Protein AF-A0A3C1BVG2-F1 (afdb_monomer_lite)

pLDDT: mean 89.49, std 12.77, range [43.81, 98.56]

Sequence (83 aa):
GELPHTHVPEEGATPLNELLALMKYLVSHNDAHAQEVANLAGDLLSAGKNVAYDEIMDAVADFDSVNAKLAAILNQLSTEDDL

Radius of gyration: 16.85 Å; chains: 1; bounding box: 36×26×48 Å

Structure (mmCIF, N/CA/C/O backbone):
data_AF-A0A3C1BVG2-F1
#
_entry.id   AF-A0A3C1BVG2-F1
#
loop_
_atom_site.group_PDB
_atom_site.id
_atom_site.type_symbol
_atom_site.label_atom_id
_atom_site.label_alt_id
_atom_site.label_comp_id
_atom_site.label_asym_id
_atom_site.label_entity_id
_atom_site.label_seq_id
_atom_site.pdbx_PDB_ins_code
_atom_site.Cartn_x
_atom_site.Cartn_y
_atom_site.Cartn_z
_atom_site.occupancy
_atom_site.B_iso_or_equiv
_atom_site.auth_seq_id
_atom_site.auth_comp_id
_atom_site.auth_asym_id
_atom_site.auth_atom_id
_atom_site.pdbx_PDB_model_num
ATOM 1 N N . GLY A 1 1 ? -4.052 9.423 -8.138 1.00 53.97 1 GLY A N 1
ATOM 2 C CA . GLY A 1 1 ? -3.828 10.562 -7.235 1.00 53.97 1 GLY A CA 1
ATOM 3 C C . GLY A 1 1 ? -4.964 10.605 -6.254 1.00 53.97 1 GLY A C 1
ATOM 4 O O . GLY A 1 1 ? -5.935 11.314 -6.502 1.00 53.97 1 GLY A O 1
ATOM 5 N N . GLU A 1 2 ? -4.882 9.775 -5.218 1.00 59.09 2 GLU A N 1
ATOM 6 C CA . GLU A 1 2 ? -5.919 9.685 -4.194 1.00 59.09 2 GLU A CA 1
ATOM 7 C C . GLU A 1 2 ? -6.138 11.020 -3.476 1.00 59.09 2 GLU A C 1
ATOM 9 O O . GLU A 1 2 ? -5.220 11.818 -3.273 1.00 59.09 2 GLU A O 1
ATOM 14 N N . LEU A 1 3 ? -7.398 11.275 -3.123 1.00 67.00 3 LEU A N 1
ATOM 15 C CA . LEU A 1 3 ? -7.777 12.409 -2.290 1.00 67.00 3 LEU A CA 1
ATOM 16 C C . LEU A 1 3 ? -7.230 12.207 -0.870 1.00 67.00 3 LEU A C 1
ATOM 18 O O . LEU A 1 3 ? -7.175 11.067 -0.418 1.00 67.00 3 LEU A O 1
ATOM 22 N N . PRO A 1 4 ? -6.906 13.285 -0.132 1.00 64.56 4 PRO A N 1
ATOM 23 C CA . PRO A 1 4 ? -6.541 13.179 1.273 1.00 64.56 4 PRO A CA 1
ATOM 24 C C . PRO A 1 4 ? -7.629 12.436 2.049 1.00 64.56 4 PRO A C 1
ATOM 26 O O . PRO A 1 4 ? -8.777 12.878 2.116 1.00 64.56 4 PRO A O 1
ATOM 29 N N . HIS A 1 5 ? -7.263 11.309 2.639 1.00 67.19 5 HIS A N 1
ATOM 30 C CA . HIS A 1 5 ? -8.174 10.495 3.435 1.00 67.19 5 HIS A CA 1
ATOM 31 C C . HIS A 1 5 ? -8.220 11.086 4.837 1.00 67.19 5 HIS A C 1
ATOM 33 O O . HIS A 1 5 ? -7.289 10.965 5.635 1.00 67.19 5 HIS A O 1
ATOM 39 N N . THR A 1 6 ? -9.312 11.779 5.129 1.00 69.94 6 THR A N 1
ATOM 40 C CA . THR A 1 6 ? -9.627 12.220 6.482 1.00 69.94 6 THR A CA 1
ATOM 41 C C . THR A 1 6 ? -10.388 11.105 7.179 1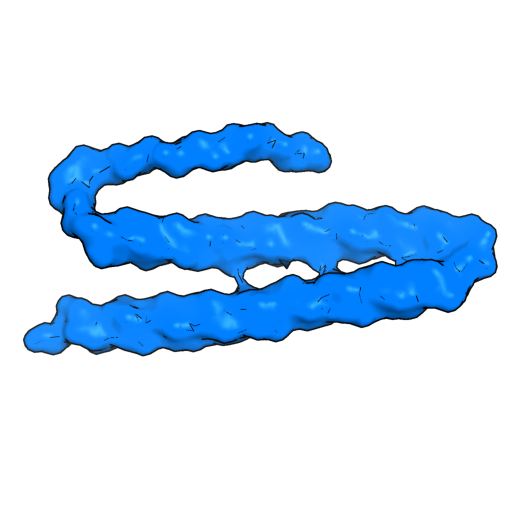.00 69.94 6 THR A C 1
ATOM 43 O O . THR A 1 6 ? -11.558 10.871 6.876 1.00 69.94 6 THR A O 1
ATOM 46 N N . HIS A 1 7 ? -9.728 10.420 8.108 1.00 78.94 7 HIS A N 1
ATOM 47 C CA . HIS A 1 7 ? -10.406 9.507 9.017 1.00 78.94 7 HIS A CA 1
ATOM 48 C C . HIS A 1 7 ? -11.166 10.320 10.072 1.00 78.94 7 HIS A C 1
ATOM 50 O O . HIS A 1 7 ? -10.562 11.096 10.818 1.00 78.94 7 HIS A O 1
ATOM 56 N N . VAL A 1 8 ? -12.485 10.150 10.127 1.00 83.19 8 VAL A N 1
ATOM 57 C CA . VAL A 1 8 ? -13.332 10.716 11.181 1.00 83.19 8 VAL A CA 1
ATOM 58 C C . VAL A 1 8 ? -13.584 9.607 12.202 1.00 83.19 8 VAL A C 1
ATOM 60 O O . VAL A 1 8 ? -14.160 8.597 11.804 1.00 83.19 8 VAL A O 1
ATOM 63 N N . PRO A 1 9 ? -13.158 9.774 13.469 1.00 83.31 9 PRO A N 1
ATOM 64 C CA . PRO A 1 9 ? -13.447 8.813 14.529 1.00 83.31 9 PRO A CA 1
ATOM 65 C C . PRO A 1 9 ? -14.945 8.521 14.643 1.00 83.31 9 PRO A C 1
ATOM 67 O O . PRO A 1 9 ? -15.770 9.434 14.522 1.00 83.31 9 PRO A O 1
ATOM 70 N N . GLU A 1 10 ? -15.288 7.262 14.886 1.00 85.88 10 GLU A N 1
ATOM 71 C CA . GLU A 1 10 ? -16.658 6.839 15.144 1.00 85.88 10 GLU A CA 1
ATOM 72 C C . GLU A 1 10 ? -17.087 7.281 16.553 1.00 85.88 10 GLU A C 1
ATOM 74 O O . GLU A 1 10 ? -16.341 7.201 17.534 1.00 85.88 10 GLU A O 1
ATOM 79 N N . GLU A 1 11 ? -18.314 7.790 16.678 1.00 88.56 11 GLU A N 1
ATOM 80 C CA . GLU A 1 11 ? -18.817 8.285 17.957 1.00 88.56 11 GLU A CA 1
ATOM 81 C C . GLU A 1 11 ? -18.914 7.142 18.982 1.00 88.56 11 GLU A C 1
ATOM 83 O O . GLU A 1 11 ? -19.647 6.174 18.798 1.00 88.56 11 GLU A O 1
ATOM 88 N N . GLY A 1 12 ? -18.173 7.266 20.088 1.00 87.31 12 GLY A N 1
ATOM 89 C CA . GLY A 1 12 ? -18.149 6.266 21.159 1.00 87.31 12 GLY A CA 1
ATOM 90 C C . GLY A 1 12 ? -17.164 5.111 20.953 1.00 87.31 12 GLY A C 1
ATOM 91 O O . GLY A 1 12 ? -17.116 4.216 21.800 1.00 87.31 12 GLY A O 1
ATOM 92 N N . ALA A 1 13 ? -16.356 5.125 19.889 1.00 88.06 13 ALA A N 1
ATOM 93 C CA . ALA A 1 13 ? -15.315 4.125 19.697 1.00 88.06 13 ALA A CA 1
ATOM 94 C C . ALA A 1 13 ? -14.205 4.233 20.754 1.00 88.06 13 ALA A C 1
ATOM 96 O O . ALA A 1 13 ? -13.813 5.313 21.210 1.00 88.06 13 ALA A O 1
ATOM 97 N N . THR A 1 14 ? -13.682 3.075 21.157 1.00 90.31 14 THR A N 1
ATOM 98 C CA . THR A 1 14 ? -12.514 3.010 22.035 1.00 90.31 14 THR A CA 1
ATOM 99 C C . THR A 1 14 ? -11.249 3.367 21.246 1.00 90.31 14 THR A C 1
ATOM 101 O O . THR A 1 14 ? -11.197 3.143 20.035 1.00 90.31 14 THR A O 1
ATOM 104 N N . PRO A 1 15 ? -10.177 3.841 21.908 1.00 90.25 15 PRO A N 1
ATOM 105 C CA . PRO A 1 15 ? -8.901 4.088 21.233 1.00 90.25 15 PRO A CA 1
ATOM 106 C C . PRO A 1 15 ? -8.351 2.868 20.474 1.00 90.25 15 PRO A C 1
ATOM 108 O O . PRO A 1 15 ? -7.690 3.033 19.452 1.00 90.25 15 PRO A O 1
ATOM 111 N N . LEU A 1 16 ? -8.627 1.652 20.962 1.00 88.88 16 LEU A N 1
ATOM 112 C CA . LEU A 1 16 ? -8.219 0.411 20.304 1.00 88.88 16 LEU A CA 1
ATOM 113 C C . LEU A 1 16 ? -9.022 0.159 19.022 1.00 88.88 16 LEU A C 1
ATOM 115 O O . LEU A 1 16 ? -8.424 -0.112 17.985 1.00 88.88 16 LEU A O 1
ATOM 119 N N . ASN A 1 17 ? -10.347 0.328 19.057 1.00 89.44 17 ASN A N 1
ATOM 120 C CA . ASN A 1 17 ? -11.189 0.167 17.868 1.00 89.44 17 ASN A CA 1
ATOM 121 C C . ASN A 1 17 ? -10.793 1.145 16.757 1.00 89.44 17 ASN A C 1
ATOM 123 O O . ASN A 1 17 ? -10.712 0.750 15.595 1.00 89.44 17 ASN A O 1
ATOM 127 N N . GLU A 1 18 ? -10.472 2.387 17.122 1.00 90.69 18 GLU A N 1
ATOM 128 C CA . GLU A 1 18 ? -9.996 3.394 16.171 1.00 90.69 18 GLU A CA 1
ATOM 129 C C . GLU A 1 18 ? -8.645 3.026 15.553 1.00 90.69 18 GLU A C 1
ATOM 131 O O . GLU A 1 18 ? -8.446 3.142 14.342 1.00 90.69 18 GLU A O 1
ATOM 136 N N . LEU A 1 19 ? -7.715 2.509 16.362 1.00 90.44 19 LEU A N 1
ATOM 137 C CA . LEU A 1 19 ? -6.442 1.998 15.858 1.00 90.44 19 LEU A CA 1
ATOM 138 C C . LEU A 1 19 ? -6.655 0.839 14.873 1.00 90.44 19 LEU A C 1
ATOM 140 O O . LEU A 1 19 ? -6.053 0.832 13.799 1.00 90.44 19 LEU A O 1
ATOM 144 N N . LEU A 1 20 ? -7.529 -0.118 15.201 1.00 91.12 20 LEU A N 1
ATOM 145 C CA . LEU A 1 20 ? -7.834 -1.253 14.326 1.00 91.12 20 LEU A CA 1
ATOM 146 C C . LEU A 1 20 ? -8.508 -0.810 13.020 1.00 91.12 20 LEU A C 1
AT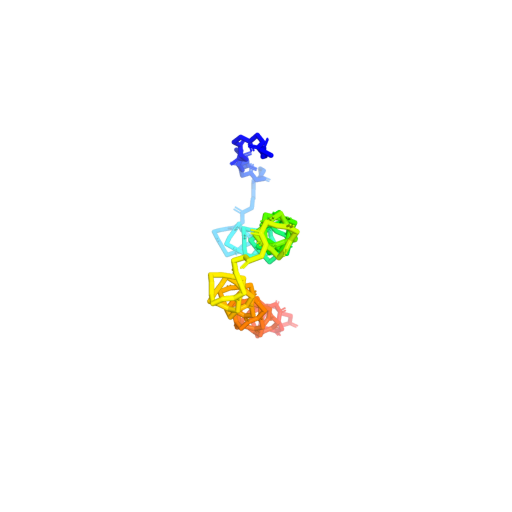OM 148 O O . LEU A 1 20 ? -8.189 -1.351 11.958 1.00 91.12 20 LEU A O 1
ATOM 152 N N . ALA A 1 21 ? -9.405 0.178 13.069 1.00 90.81 21 ALA A N 1
ATOM 153 C CA . ALA A 1 21 ? -10.026 0.761 11.881 1.00 90.81 21 ALA A CA 1
ATOM 154 C C . ALA A 1 21 ? -8.977 1.404 10.958 1.00 90.81 21 ALA A C 1
ATOM 156 O O . ALA A 1 21 ? -8.943 1.116 9.758 1.00 90.81 21 ALA A O 1
ATOM 157 N N . LEU A 1 22 ? -8.057 2.189 11.526 1.00 91.50 22 LEU A N 1
ATOM 158 C CA . LEU A 1 22 ? -6.949 2.799 10.788 1.00 91.50 22 LEU A CA 1
ATOM 159 C C . LEU A 1 22 ? -5.985 1.761 10.201 1.00 91.50 22 LEU A C 1
ATOM 161 O O . LEU A 1 22 ? -5.549 1.903 9.060 1.00 91.50 22 LEU A O 1
ATOM 165 N N . MET A 1 23 ? -5.670 0.694 10.937 1.00 93.50 23 MET A N 1
ATOM 166 C CA . MET A 1 23 ? -4.819 -0.386 10.428 1.00 93.50 23 MET A CA 1
ATOM 167 C C . MET A 1 23 ? -5.469 -1.130 9.252 1.00 93.50 23 MET A C 1
ATOM 169 O O . MET A 1 23 ? -4.785 -1.400 8.265 1.00 93.50 23 MET A O 1
ATOM 173 N N . LYS A 1 24 ? -6.782 -1.412 9.310 1.00 91.94 24 LYS A N 1
ATOM 174 C CA . LYS A 1 24 ? -7.538 -1.998 8.178 1.00 91.94 24 LYS A CA 1
ATOM 175 C C . LYS A 1 24 ? -7.503 -1.087 6.960 1.00 91.94 24 LYS A C 1
ATOM 177 O O . LYS A 1 24 ? -7.245 -1.550 5.850 1.00 91.94 24 LYS A O 1
ATOM 182 N N . TYR A 1 25 ? -7.736 0.204 7.186 1.00 92.94 25 TYR A N 1
ATOM 183 C CA . TYR A 1 25 ? -7.663 1.222 6.150 1.00 92.94 25 TYR A CA 1
ATOM 184 C C . TYR A 1 25 ? -6.288 1.215 5.458 1.00 92.94 25 TYR A C 1
ATOM 186 O O . TYR A 1 25 ? -6.222 1.106 4.232 1.00 92.94 25 TYR A O 1
ATOM 194 N N . LEU A 1 26 ? -5.197 1.237 6.232 1.00 94.00 26 LEU A N 1
ATOM 195 C CA . LEU A 1 26 ? -3.834 1.284 5.694 1.00 94.00 26 LEU A CA 1
ATOM 196 C C . LEU A 1 26 ? -3.476 0.073 4.830 1.00 94.00 26 LEU A C 1
ATOM 198 O O . LEU A 1 26 ? -2.786 0.258 3.835 1.00 94.00 26 LEU A O 1
ATOM 202 N N . VAL A 1 27 ? -3.962 -1.131 5.154 1.00 94.56 27 VAL A N 1
ATOM 203 C CA . VAL A 1 27 ? -3.753 -2.317 4.299 1.00 94.56 27 VAL A CA 1
ATOM 204 C C . VAL A 1 27 ? -4.330 -2.073 2.902 1.00 94.56 27 VAL A C 1
ATOM 206 O O . VAL A 1 27 ? -3.600 -2.129 1.916 1.00 94.56 27 VAL A O 1
ATOM 209 N N . SER A 1 28 ? -5.613 -1.708 2.820 1.00 91.81 28 SER A N 1
ATOM 210 C CA . SER A 1 28 ? -6.274 -1.464 1.528 1.00 91.81 28 SER A CA 1
ATOM 211 C C . SER A 1 28 ? -5.676 -0.286 0.754 1.00 91.81 28 SER A C 1
ATOM 213 O O . SER A 1 28 ? -5.604 -0.302 -0.471 1.00 91.81 28 SER A O 1
ATOM 215 N N . HIS A 1 29 ? -5.219 0.734 1.474 1.00 93.62 29 HIS A N 1
ATOM 216 C CA . HIS A 1 29 ? -4.625 1.923 0.888 1.00 93.62 29 HIS A CA 1
ATOM 217 C C . HIS A 1 29 ? -3.229 1.645 0.313 1.00 93.62 29 HIS A C 1
ATOM 219 O O . HIS A 1 29 ? -2.895 2.071 -0.788 1.00 93.62 29 HIS A O 1
ATOM 225 N N . ASN A 1 30 ? -2.429 0.854 1.024 1.00 95.25 30 ASN A N 1
ATOM 226 C CA . ASN A 1 30 ? -1.139 0.388 0.535 1.00 95.25 30 ASN A CA 1
ATOM 227 C C . ASN A 1 30 ? -1.281 -0.487 -0.720 1.00 95.25 30 ASN A C 1
ATOM 229 O O . ASN A 1 30 ? -0.455 -0.360 -1.618 1.00 95.25 30 ASN A O 1
ATOM 233 N N . ASP A 1 31 ? -2.334 -1.309 -0.824 1.00 95.12 31 ASP A N 1
ATOM 234 C CA . ASP A 1 31 ? -2.614 -2.076 -2.051 1.00 95.12 31 ASP A CA 1
ATOM 235 C C . ASP A 1 31 ? -2.899 -1.136 -3.239 1.00 95.12 31 ASP A C 1
ATOM 237 O O . ASP A 1 31 ? -2.395 -1.341 -4.347 1.00 95.12 31 ASP A O 1
ATOM 241 N N . ALA A 1 32 ? -3.672 -0.066 -3.013 1.00 94.06 32 ALA A N 1
ATOM 242 C CA . ALA A 1 32 ? -3.955 0.939 -4.038 1.00 94.06 32 ALA A CA 1
ATOM 243 C C . ALA A 1 32 ? -2.680 1.677 -4.481 1.00 94.06 32 ALA A C 1
ATOM 245 O O . ALA A 1 32 ? -2.432 1.826 -5.681 1.00 94.06 32 ALA A O 1
ATOM 246 N N . HIS A 1 33 ? -1.831 2.072 -3.530 1.00 94.50 33 HIS A N 1
ATOM 247 C CA . HIS A 1 33 ? -0.532 2.673 -3.825 1.00 94.50 33 HIS A CA 1
ATOM 248 C C . HIS A 1 33 ? 0.401 1.730 -4.584 1.00 94.50 33 HIS A C 1
ATOM 250 O O . HIS A 1 33 ? 1.006 2.154 -5.569 1.00 94.50 33 HIS A O 1
ATOM 256 N N . ALA A 1 34 ? 0.489 0.459 -4.188 1.00 97.00 34 ALA A N 1
ATOM 257 C CA . ALA A 1 34 ? 1.282 -0.541 -4.897 1.00 97.00 34 ALA A CA 1
ATOM 258 C C . ALA A 1 34 ? 0.856 -0.636 -6.372 1.00 97.00 34 ALA A C 1
ATOM 260 O O . ALA A 1 34 ? 1.702 -0.636 -7.269 1.00 97.00 34 ALA A O 1
ATOM 261 N N . GLN A 1 35 ? -0.454 -0.614 -6.641 1.00 96.38 35 GLN A N 1
ATOM 262 C CA . GLN A 1 35 ? -0.989 -0.621 -8.002 1.00 96.38 35 GLN A CA 1
ATOM 263 C C . GLN A 1 35 ? -0.677 0.670 -8.777 1.00 96.38 35 GLN A C 1
ATOM 265 O O . GLN A 1 35 ? -0.322 0.600 -9.957 1.00 96.38 35 GLN A O 1
ATOM 270 N N . GLU A 1 36 ? -0.804 1.846 -8.152 1.00 96.44 36 GLU A N 1
ATOM 271 C CA . GLU A 1 36 ? -0.427 3.120 -8.783 1.00 96.44 36 GLU A CA 1
ATOM 272 C C . GLU A 1 36 ? 1.068 3.136 -9.150 1.00 96.44 36 GLU A C 1
ATOM 274 O O . GLU A 1 36 ? 1.426 3.524 -10.264 1.00 96.44 36 GLU A O 1
ATOM 279 N N . VAL A 1 37 ? 1.937 2.652 -8.258 1.00 97.31 37 VAL A N 1
ATOM 280 C CA . VAL A 1 37 ? 3.388 2.574 -8.484 1.00 97.31 37 VAL A CA 1
ATOM 281 C C . VAL A 1 37 ? 3.736 1.540 -9.563 1.00 97.31 37 VAL A C 1
ATOM 283 O O . VAL A 1 37 ? 4.548 1.831 -10.442 1.00 97.31 37 VAL A O 1
ATOM 286 N N . ALA A 1 38 ? 3.078 0.378 -9.580 1.00 97.81 38 ALA A N 1
ATOM 287 C CA . ALA A 1 38 ? 3.256 -0.623 -10.634 1.00 97.81 38 ALA A CA 1
ATOM 288 C C . ALA A 1 38 ? 2.856 -0.087 -12.020 1.00 97.81 38 ALA A C 1
ATOM 290 O O . ALA A 1 38 ? 3.522 -0.365 -13.019 1.00 97.81 38 ALA A O 1
ATOM 291 N N . ASN A 1 39 ? 1.806 0.739 -12.090 1.00 97.44 39 ASN A N 1
ATOM 292 C CA . ASN A 1 39 ? 1.416 1.395 -13.340 1.00 97.44 39 ASN A CA 1
ATOM 293 C C . ASN A 1 39 ? 2.514 2.351 -13.838 1.00 97.44 39 ASN A C 1
ATOM 295 O O . ASN A 1 39 ? 2.847 2.327 -15.022 1.00 97.44 39 ASN A O 1
ATOM 299 N N . LEU A 1 40 ? 3.130 3.131 -12.939 1.00 96.69 40 LEU A N 1
ATOM 300 C CA . LEU A 1 40 ? 4.278 3.988 -13.276 1.00 96.69 40 LEU A CA 1
ATOM 301 C C . LEU A 1 40 ? 5.493 3.169 -13.741 1.00 96.69 40 LEU A C 1
ATOM 303 O O . LEU A 1 40 ? 6.202 3.579 -14.662 1.00 96.69 40 LEU A O 1
ATOM 307 N N . ALA A 1 41 ? 5.721 1.992 -13.150 1.00 98.06 41 ALA A N 1
ATOM 308 C CA . ALA A 1 41 ? 6.755 1.069 -13.614 1.00 98.06 41 ALA A CA 1
ATOM 309 C C . ALA A 1 41 ? 6.495 0.621 -15.065 1.00 98.06 41 ALA A C 1
ATOM 311 O O . ALA A 1 41 ? 7.418 0.582 -15.882 1.00 98.06 41 ALA A O 1
ATOM 312 N N . GLY A 1 42 ? 5.234 0.365 -15.428 1.00 98.00 42 GLY A N 1
ATOM 313 C CA . GLY A 1 42 ? 4.837 0.044 -16.803 1.00 98.00 42 GLY A CA 1
ATOM 314 C C . GLY A 1 42 ? 5.262 1.102 -17.833 1.00 98.00 42 GLY A C 1
ATOM 315 O O . GLY A 1 42 ? 5.715 0.755 -18.932 1.00 98.00 42 GLY A O 1
ATOM 316 N N . ASP A 1 43 ? 5.208 2.386 -17.467 1.00 98.19 43 ASP A N 1
ATOM 317 C CA . ASP A 1 43 ? 5.685 3.484 -18.318 1.00 98.19 43 ASP A CA 1
ATOM 318 C C . ASP A 1 43 ? 7.217 3.465 -18.474 1.00 98.19 43 ASP A C 1
ATOM 320 O O . ASP A 1 43 ? 7.737 3.679 -19.575 1.00 98.19 43 ASP A O 1
ATOM 324 N N . LEU A 1 44 ? 7.959 3.144 -17.404 1.00 98.31 44 LEU A N 1
ATOM 325 C CA . LEU A 1 44 ? 9.420 2.982 -17.448 1.00 98.31 44 LEU A CA 1
ATOM 326 C C . LEU A 1 44 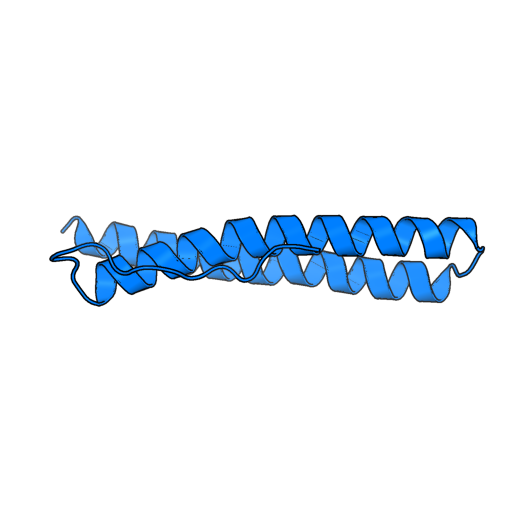? 9.834 1.840 -18.380 1.00 98.31 44 LEU A C 1
ATOM 328 O O . LEU A 1 44 ? 10.745 2.011 -19.199 1.00 98.31 44 LEU A O 1
ATOM 332 N N . LEU A 1 45 ? 9.144 0.700 -18.296 1.00 98.00 45 LEU A N 1
ATOM 333 C CA . LEU A 1 45 ? 9.378 -0.444 -19.176 1.00 98.00 45 LEU A CA 1
ATOM 334 C C . LEU A 1 45 ? 9.116 -0.074 -20.641 1.00 98.00 45 LEU A C 1
ATOM 336 O O . LEU A 1 45 ? 9.951 -0.332 -21.509 1.00 98.00 45 LEU A O 1
ATOM 340 N N . SER A 1 46 ? 8.000 0.609 -20.907 1.00 98.12 46 SER A N 1
ATOM 341 C CA . SER A 1 46 ? 7.636 1.086 -22.250 1.00 98.12 46 SER A CA 1
ATOM 342 C C . SER A 1 46 ? 8.663 2.072 -22.824 1.00 98.12 46 SER A C 1
ATOM 344 O O . SER A 1 46 ? 8.902 2.094 -24.032 1.00 98.12 46 SER A O 1
ATOM 346 N N . ALA A 1 47 ? 9.323 2.854 -21.965 1.00 98.25 47 ALA A N 1
ATOM 347 C CA . ALA A 1 47 ? 10.408 3.766 -22.329 1.00 98.25 47 ALA A CA 1
ATOM 348 C C . ALA A 1 47 ? 11.798 3.092 -22.427 1.00 98.25 47 ALA A C 1
ATOM 350 O O . ALA A 1 47 ? 12.807 3.783 -22.617 1.00 98.25 47 ALA A O 1
ATOM 351 N N . GLY A 1 48 ? 11.882 1.765 -22.273 1.00 98.25 48 GLY A N 1
ATOM 352 C CA . GLY A 1 48 ? 13.131 0.995 -22.312 1.00 98.25 48 GLY A CA 1
ATOM 353 C C . GLY A 1 48 ? 14.044 1.217 -21.101 1.00 98.25 48 GLY A C 1
ATOM 354 O O . GLY A 1 48 ? 15.256 1.006 -21.190 1.00 98.25 48 GLY A O 1
ATOM 355 N N . LYS A 1 49 ? 13.500 1.686 -19.971 1.00 98.56 49 LYS A N 1
ATOM 356 C CA . LYS A 1 49 ? 14.233 1.960 -18.724 1.00 98.56 49 LYS A CA 1
ATOM 357 C C . LYS A 1 49 ? 14.207 0.752 -17.785 1.00 98.56 49 LYS A C 1
ATOM 359 O O . LYS A 1 49 ? 13.785 0.868 -16.643 1.00 98.56 49 LYS A O 1
ATOM 364 N N . ASN A 1 50 ? 14.696 -0.393 -18.261 1.00 97.88 50 ASN A N 1
ATOM 365 C CA . ASN A 1 50 ? 14.554 -1.685 -17.572 1.00 97.88 50 ASN A CA 1
ATOM 366 C C . ASN A 1 50 ? 15.109 -1.691 -16.138 1.00 97.88 50 ASN A C 1
ATOM 368 O O . ASN A 1 50 ? 14.428 -2.163 -15.245 1.00 97.88 50 ASN A O 1
ATOM 372 N N . VAL A 1 51 ? 16.283 -1.095 -15.893 1.00 98.38 51 VAL A N 1
ATOM 373 C CA . VAL A 1 51 ? 16.863 -1.038 -14.534 1.00 98.38 51 VAL A CA 1
ATOM 374 C C . VAL A 1 51 ? 15.955 -0.274 -13.564 1.00 98.38 51 VAL A C 1
ATOM 376 O O . VAL A 1 51 ? 15.719 -0.730 -12.457 1.00 98.38 51 VAL A O 1
ATOM 379 N N . ALA A 1 52 ? 15.402 0.863 -13.995 1.00 98.25 52 ALA A N 1
ATOM 380 C CA . ALA A 1 52 ? 14.492 1.645 -13.161 1.00 98.25 52 ALA A CA 1
ATOM 381 C C . ALA A 1 52 ? 13.138 0.942 -12.975 1.00 98.25 52 ALA A C 1
ATOM 383 O O . ALA A 1 52 ? 12.525 1.063 -11.924 1.00 98.25 52 ALA A O 1
ATOM 384 N N . TYR A 1 53 ? 12.668 0.211 -13.990 1.00 98.56 53 TYR A N 1
ATOM 385 C CA . TYR A 1 53 ? 11.495 -0.650 -13.859 1.00 98.56 53 TYR A CA 1
ATOM 386 C C . TYR A 1 53 ? 11.713 -1.717 -12.780 1.00 98.56 53 TYR A C 1
ATOM 388 O O . TYR A 1 53 ? 10.878 -1.827 -11.889 1.00 98.56 53 TYR A O 1
ATOM 396 N N . ASP A 1 54 ? 12.835 -2.443 -12.829 1.00 98.31 54 ASP A N 1
ATOM 397 C CA . ASP A 1 54 ? 13.145 -3.502 -11.863 1.00 98.31 54 ASP A CA 1
ATOM 398 C C . ASP A 1 54 ? 13.209 -2.935 -10.432 1.00 98.31 54 ASP A C 1
ATOM 400 O O . ASP A 1 54 ? 12.540 -3.448 -9.539 1.00 98.31 54 ASP A O 1
ATOM 404 N N . GLU A 1 55 ? 13.906 -1.809 -10.231 1.00 98.25 55 GLU A N 1
ATOM 405 C CA . GLU A 1 55 ? 13.986 -1.133 -8.925 1.00 98.25 55 GLU A CA 1
ATOM 406 C C . GLU A 1 55 ? 12.611 -0.697 -8.387 1.00 98.25 55 GLU A C 1
ATOM 408 O O . GLU A 1 55 ? 12.343 -0.802 -7.189 1.00 98.25 55 GLU A O 1
ATOM 413 N N . ILE A 1 56 ? 11.716 -0.208 -9.252 1.00 98.12 56 ILE A N 1
ATOM 414 C CA . ILE A 1 56 ? 10.367 0.186 -8.828 1.00 98.12 56 ILE A CA 1
ATOM 415 C C . ILE A 1 56 ? 9.499 -1.041 -8.538 1.00 98.12 56 ILE A C 1
ATOM 417 O O . ILE A 1 56 ? 8.709 -1.004 -7.599 1.00 98.12 56 ILE A O 1
ATOM 421 N N . MET A 1 57 ? 9.643 -2.132 -9.292 1.00 98.19 57 MET A N 1
ATOM 422 C CA . MET A 1 57 ? 8.920 -3.377 -9.016 1.00 98.19 57 MET A CA 1
ATOM 423 C C . MET A 1 57 ? 9.361 -4.021 -7.697 1.00 98.19 57 MET A C 1
ATOM 425 O O . MET A 1 57 ? 8.514 -4.563 -6.985 1.00 98.19 57 MET A O 1
ATOM 429 N N . ASP A 1 58 ? 10.637 -3.896 -7.322 1.00 98.06 58 ASP A N 1
ATOM 430 C CA . ASP A 1 58 ? 11.108 -4.273 -5.985 1.00 98.06 58 ASP A CA 1
ATOM 431 C C . ASP A 1 58 ? 10.409 -3.430 -4.902 1.00 98.06 58 ASP A C 1
ATOM 433 O O . ASP A 1 58 ? 9.888 -3.974 -3.928 1.00 98.06 58 ASP A O 1
ATOM 437 N N . ALA A 1 59 ? 10.287 -2.113 -5.107 1.00 96.50 59 ALA A N 1
ATOM 438 C CA . ALA A 1 59 ? 9.556 -1.238 -4.186 1.00 96.50 59 ALA A CA 1
ATOM 439 C C . ALA A 1 59 ? 8.045 -1.550 -4.119 1.00 96.50 59 ALA A C 1
ATOM 441 O O . ALA A 1 59 ? 7.426 -1.373 -3.071 1.00 96.50 59 ALA A O 1
ATOM 442 N N . VAL A 1 60 ? 7.436 -2.038 -5.207 1.00 97.88 60 VAL A N 1
ATOM 443 C CA . VAL A 1 60 ? 6.047 -2.535 -5.196 1.00 97.88 60 VAL A CA 1
ATOM 444 C C . VAL A 1 60 ? 5.923 -3.754 -4.274 1.00 97.88 60 VAL A C 1
ATOM 446 O O . VAL A 1 60 ? 4.989 -3.814 -3.479 1.00 97.88 60 VAL A O 1
ATOM 449 N N . ALA A 1 61 ? 6.881 -4.686 -4.309 1.00 96.81 61 ALA A N 1
ATOM 450 C CA . ALA A 1 61 ? 6.877 -5.872 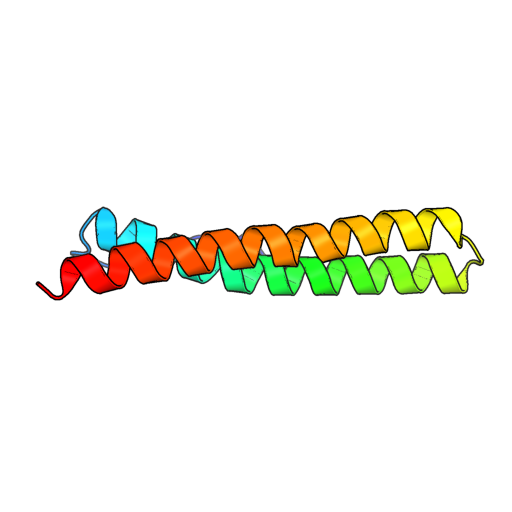-3.443 1.00 96.81 61 ALA A CA 1
ATOM 451 C C . ALA A 1 61 ? 7.064 -5.540 -1.947 1.00 96.81 61 ALA A C 1
ATOM 453 O O . ALA A 1 61 ? 6.619 -6.291 -1.068 1.00 96.81 61 ALA A O 1
ATOM 454 N N . ASP A 1 62 ? 7.679 -4.400 -1.626 1.00 97.62 62 ASP A N 1
ATOM 455 C CA . ASP A 1 62 ? 7.773 -3.931 -0.242 1.00 97.62 62 ASP A CA 1
ATOM 456 C C . ASP A 1 62 ? 6.392 -3.591 0.350 1.00 97.62 62 ASP A C 1
ATOM 458 O O . ASP A 1 62 ? 6.176 -3.814 1.547 1.00 97.62 62 ASP A O 1
ATOM 462 N N . PHE A 1 63 ? 5.424 -3.140 -0.463 1.00 96.56 63 PHE A N 1
ATOM 463 C CA . PHE A 1 63 ? 4.046 -2.928 0.002 1.00 96.56 63 PHE A CA 1
ATOM 464 C C . PHE A 1 63 ? 3.394 -4.235 0.460 1.00 96.56 63 PHE A C 1
ATOM 466 O O . PHE A 1 63 ? 2.809 -4.259 1.545 1.00 96.56 63 PHE A O 1
ATOM 473 N N . ASP A 1 64 ? 3.570 -5.336 -0.280 1.00 95.62 64 ASP A N 1
ATOM 474 C CA . ASP A 1 64 ? 3.067 -6.660 0.122 1.00 95.62 64 ASP A CA 1
ATOM 475 C C . ASP A 1 64 ? 3.650 -7.080 1.477 1.00 95.62 64 ASP A C 1
ATOM 477 O O . ASP A 1 64 ? 2.946 -7.579 2.361 1.00 95.62 64 ASP A O 1
ATOM 481 N N . SER A 1 65 ? 4.947 -6.828 1.679 1.00 96.75 65 SER A N 1
ATOM 482 C CA . SER A 1 65 ? 5.637 -7.139 2.934 1.00 96.75 65 SER A CA 1
ATOM 483 C C . SER A 1 65 ? 5.120 -6.309 4.111 1.00 96.75 65 SER A C 1
ATOM 485 O O . SER A 1 65 ? 4.971 -6.831 5.224 1.00 96.75 65 SER A O 1
ATOM 487 N N . VAL A 1 66 ? 4.837 -5.022 3.894 1.00 96.25 66 VAL A N 1
ATOM 488 C CA . VAL A 1 66 ? 4.232 -4.142 4.904 1.00 96.25 66 VAL A CA 1
ATOM 489 C C . VAL A 1 66 ? 2.798 -4.580 5.208 1.00 96.25 66 VAL A C 1
ATOM 491 O O . VAL A 1 66 ? 2.441 -4.720 6.381 1.00 96.25 66 VAL A O 1
ATOM 494 N N . ASN A 1 67 ? 2.002 -4.878 4.183 1.00 97.31 67 ASN A N 1
ATOM 495 C CA . ASN A 1 67 ? 0.611 -5.300 4.332 1.00 97.31 67 ASN A CA 1
ATOM 496 C C . ASN A 1 67 ? 0.480 -6.645 5.037 1.00 97.31 67 ASN A C 1
ATOM 498 O O . ASN A 1 67 ? -0.357 -6.781 5.930 1.00 97.31 67 ASN A O 1
ATOM 502 N N . ALA A 1 68 ? 1.362 -7.602 4.746 1.00 96.88 68 ALA A N 1
ATOM 503 C CA . ALA A 1 68 ? 1.416 -8.870 5.468 1.00 96.88 68 ALA A CA 1
ATOM 504 C C . ALA A 1 68 ? 1.663 -8.665 6.973 1.00 96.88 68 ALA A C 1
ATOM 506 O O . ALA A 1 68 ? 1.029 -9.318 7.805 1.00 96.88 68 ALA A O 1
ATOM 507 N N . LYS A 1 69 ? 2.551 -7.731 7.345 1.00 97.25 69 LYS A N 1
ATOM 508 C CA . LYS A 1 69 ? 2.824 -7.401 8.755 1.00 97.25 69 LYS A CA 1
ATOM 509 C C . LYS A 1 69 ? 1.634 -6.707 9.417 1.00 97.25 69 LYS A C 1
ATOM 511 O O . LYS A 1 69 ? 1.264 -7.091 10.524 1.00 97.25 69 LYS A O 1
ATOM 516 N N . LEU A 1 70 ? 1.028 -5.725 8.746 1.00 95.88 70 LEU A N 1
ATOM 517 C CA . LEU A 1 70 ? -0.160 -5.027 9.249 1.00 95.88 70 LEU A CA 1
ATOM 518 C C . LEU A 1 70 ? -1.325 -5.998 9.465 1.00 95.88 70 LEU A C 1
ATOM 520 O O . LEU A 1 70 ? -1.915 -6.003 10.543 1.00 95.88 70 LEU A O 1
ATOM 524 N N . ALA A 1 71 ? -1.606 -6.863 8.489 1.00 94.31 71 ALA A N 1
ATOM 525 C CA . ALA A 1 71 ? -2.664 -7.866 8.575 1.00 94.31 71 ALA A CA 1
ATOM 526 C C . ALA A 1 71 ? -2.411 -8.891 9.693 1.00 94.31 71 ALA A C 1
ATOM 528 O O . ALA A 1 71 ? -3.338 -9.265 10.409 1.00 94.31 71 ALA A O 1
ATOM 529 N N . ALA A 1 72 ? -1.160 -9.323 9.888 1.00 94.81 72 ALA A N 1
ATOM 530 C CA . ALA A 1 72 ? -0.814 -10.250 10.963 1.00 94.81 72 ALA A CA 1
ATOM 531 C C . ALA A 1 72 ? -1.078 -9.651 12.353 1.00 94.81 72 ALA A C 1
ATOM 533 O O . ALA A 1 72 ? -1.695 -10.307 13.190 1.00 94.81 72 ALA A O 1
ATOM 534 N N . ILE A 1 73 ? -0.657 -8.403 12.584 1.00 94.25 73 ILE A N 1
ATOM 535 C CA . ILE A 1 73 ? -0.898 -7.708 13.858 1.00 94.25 73 ILE A CA 1
ATOM 536 C C . ILE A 1 73 ? -2.395 -7.448 14.043 1.00 94.25 73 ILE A C 1
ATOM 538 O O . ILE A 1 73 ? -2.926 -7.674 15.126 1.00 94.25 73 ILE A O 1
ATOM 542 N N . LEU A 1 74 ? -3.093 -7.031 12.982 1.00 92.88 74 LEU A N 1
ATOM 543 C CA . LEU A 1 74 ? -4.538 -6.827 13.023 1.00 92.88 74 LEU A CA 1
ATOM 544 C C . LEU A 1 74 ? -5.273 -8.095 13.476 1.00 92.88 74 LEU A C 1
ATOM 546 O O . LEU A 1 74 ? -6.155 -8.023 14.330 1.00 92.88 74 LEU A O 1
ATOM 550 N N . ASN A 1 75 ? -4.891 -9.248 12.923 1.00 90.25 75 ASN A N 1
ATOM 551 C CA . ASN A 1 75 ? -5.474 -10.530 13.297 1.00 90.25 75 ASN A CA 1
ATOM 552 C C . ASN A 1 75 ? -5.188 -10.870 14.762 1.00 90.25 75 ASN A 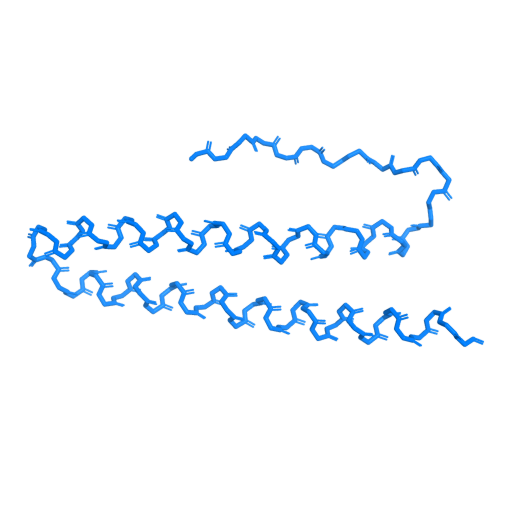C 1
ATOM 554 O O . ASN A 1 75 ? -6.109 -11.279 15.454 1.00 90.25 75 ASN A O 1
ATOM 558 N N . GLN A 1 76 ? -3.957 -10.659 15.244 1.00 91.00 76 GLN A N 1
ATOM 559 C CA . GLN A 1 76 ? -3.597 -10.899 16.649 1.00 91.00 76 GLN A CA 1
ATOM 560 C C . GLN A 1 76 ? -4.459 -10.070 17.606 1.00 91.00 76 GLN A C 1
ATOM 562 O O . GLN A 1 76 ? -5.100 -10.628 18.492 1.00 91.00 76 GLN A O 1
ATOM 567 N N . LEU A 1 77 ? -4.544 -8.760 17.371 1.00 87.31 77 LEU A N 1
ATOM 568 C CA . LEU A 1 77 ? -5.299 -7.846 18.230 1.00 87.31 77 LEU A CA 1
ATOM 569 C C . LEU A 1 77 ? -6.810 -8.103 18.165 1.00 87.31 77 LEU A C 1
ATOM 571 O O . LEU A 1 77 ? -7.479 -8.080 19.188 1.00 87.31 77 LEU A O 1
ATOM 575 N N . SER A 1 78 ? -7.343 -8.425 16.981 1.00 78.00 78 SER A N 1
ATOM 576 C CA . SER A 1 78 ? -8.774 -8.729 16.834 1.00 78.00 78 SER A CA 1
ATOM 577 C C . SER A 1 78 ? -9.168 -10.043 17.517 1.00 78.00 78 SER A C 1
ATOM 579 O O . SER A 1 78 ? -10.315 -10.188 17.915 1.00 78.00 78 SER A O 1
ATOM 581 N N . THR A 1 79 ? -8.246 -11.007 17.647 1.00 67.88 79 THR A N 1
ATOM 582 C CA . THR A 1 79 ? -8.505 -12.274 18.356 1.00 67.88 79 THR A CA 1
ATOM 583 C C . THR A 1 79 ? -8.344 -12.181 19.871 1.00 67.88 79 THR A C 1
ATOM 585 O O . THR A 1 79 ? -8.889 -13.019 20.583 1.00 67.88 79 THR A O 1
ATOM 588 N N . GLU A 1 80 ? -7.586 -11.203 20.370 1.00 59.56 80 GLU A N 1
ATOM 589 C CA . GLU A 1 80 ? -7.394 -10.983 21.810 1.00 59.56 80 GLU A CA 1
ATOM 590 C C . GLU A 1 80 ? -8.591 -10.267 22.458 1.00 59.56 80 GLU A C 1
ATOM 592 O O . GLU A 1 80 ? -8.842 -10.487 23.639 1.00 59.56 80 GLU A O 1
ATOM 597 N N . ASP A 1 81 ? -9.364 -9.491 21.690 1.00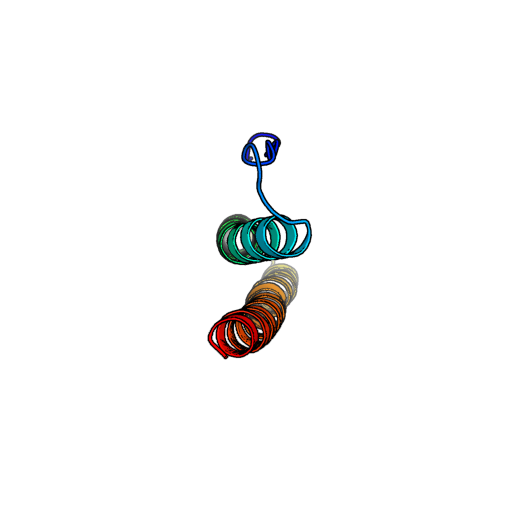 54.81 81 ASP A N 1
ATOM 598 C CA . ASP A 1 81 ? -10.571 -8.787 22.159 1.00 54.81 81 ASP A CA 1
ATOM 599 C C . ASP A 1 81 ? -11.840 -9.678 22.229 1.00 54.81 81 ASP A C 1
ATOM 601 O O . ASP A 1 81 ? -12.856 -9.257 22.785 1.00 54.81 81 ASP A O 1
ATOM 605 N N . ASP A 1 82 ? -11.796 -10.908 21.697 1.00 49.34 82 ASP A N 1
ATOM 606 C CA . ASP A 1 82 ? -12.896 -11.897 21.739 1.00 49.34 82 ASP A CA 1
ATOM 607 C C . ASP A 1 82 ? -12.846 -12.829 22.987 1.00 49.34 82 ASP A C 1
ATOM 609 O O . ASP A 1 82 ? -13.612 -13.800 23.072 1.00 49.34 82 ASP A O 1
ATOM 613 N N . LEU A 1 83 ? -11.961 -12.557 23.962 1.00 43.81 83 LEU A N 1
ATOM 614 C CA . LEU A 1 83 ? -11.806 -13.280 25.244 1.00 43.81 83 LEU A CA 1
ATOM 615 C C . LEU A 1 83 ? -12.143 -12.405 26.460 1.00 43.81 83 LEU A C 1
ATOM 617 O O . LEU A 1 83 ? -12.671 -12.978 27.445 1.00 43.81 83 LEU A O 1
#

Foldseek 3Di:
DDDPDDDDDDPPDDPLRSVLVVLVVLLVVLLVVLVVLLVVLVVCVVVVVVVVSVVSPVVSVVSVVVSVVSVVVSVVSVVVVVD

Secondary structure (DSSP, 8-state):
-PPP--PPPPTT--HHHHHHHHHHHHHHHHHHHHHHHHHHHHHHHHTT-HHHHHHHHHHHHHHHHHHHHHHHHHHHHHHHTT-